Protein AF-A0A8R2JM32-F1 (afdb_monomer)

Solvent-accessible surface area (backbone atoms only — not comparable to full-atom values): 9867 Å² total; per-residue (Å²): 130,86,79,85,73,92,55,92,82,55,56,66,55,47,53,54,21,16,51,52,52,63,39,63,69,61,49,53,31,43,37,62,36,38,41,57,54,48,69,52,39,47,49,51,53,48,47,51,42,49,50,46,52,51,51,52,68,73,37,58,93,67,65,56,38,65,65,42,18,52,55,49,50,52,41,33,32,78,51,26,76,40,82,79,92,65,67,62,51,50,53,50,21,46,47,54,48,53,47,52,52,34,49,72,73,38,73,69,30,30,47,53,48,51,55,53,47,68,72,43,97,44,72,57,28,46,75,76,51,85,58,71,40,75,66,74,83,74,85,78,85,76,92,78,82,94,77,85,91,82,91,80,92,77,89,82,78,81,82,83,86,81,133

Foldseek 3Di:
DDDDDQDLPDDLLQLLLLLCVQQDLLLVLLQQCQQHDLVRSLVLSSVLSVVVVVLLVVCPPVRDLVVNLVSVQCCCCVRRVDHDPDCSSSVSSVVSNQLSCLSPPDPVSSVVSSVVLVPGPGNGGNSVDRRDHNPPPDPDDDDDDDDDDDDDDDDPDDDDDDD

Structure (mmCIF, N/CA/C/O backbone):
data_AF-A0A8R2JM32-F1
#
_entry.id   AF-A0A8R2JM32-F1
#
loop_
_atom_site.group_PDB
_atom_site.id
_atom_site.type_symbol
_atom_site.label_atom_id
_atom_site.label_alt_id
_atom_site.label_comp_id
_atom_site.label_asym_id
_atom_site.label_entity_id
_atom_site.label_seq_id
_atom_site.pdbx_PDB_ins_code
_atom_site.Cartn_x
_atom_site.Cartn_y
_atom_site.Cartn_z
_atom_site.occupancy
_atom_site.B_iso_or_equiv
_atom_site.auth_seq_id
_atom_site.auth_comp_id
_atom_site.auth_asym_id
_atom_site.auth_atom_id
_atom_site.pdbx_PDB_model_num
ATOM 1 N N . MET A 1 1 ? 20.508 3.061 16.361 1.00 47.25 1 MET A N 1
ATOM 2 C CA . MET A 1 1 ? 19.313 2.921 15.503 1.00 47.25 1 MET A CA 1
ATOM 3 C C . MET A 1 1 ? 18.115 3.211 16.378 1.00 47.25 1 MET A C 1
ATOM 5 O O . MET A 1 1 ? 18.013 2.588 17.426 1.00 47.25 1 MET A O 1
ATOM 9 N N . SER A 1 2 ? 17.297 4.202 16.024 1.00 48.22 2 SER A N 1
ATOM 10 C CA . SER A 1 2 ? 16.051 4.461 16.751 1.00 48.22 2 SER A CA 1
ATOM 11 C C . SER A 1 2 ? 15.129 3.257 16.561 1.00 48.22 2 SER A C 1
ATOM 13 O O . SER A 1 2 ? 14.935 2.822 15.426 1.00 48.22 2 SER A O 1
ATOM 15 N N . LEU A 1 3 ? 14.633 2.678 17.652 1.00 64.56 3 LEU A N 1
ATOM 16 C CA . LEU A 1 3 ? 13.650 1.603 17.584 1.00 64.56 3 LEU A CA 1
ATOM 17 C C . LEU A 1 3 ? 12.303 2.263 17.277 1.00 64.56 3 LEU A C 1
ATOM 19 O O . LEU A 1 3 ? 11.817 3.060 18.078 1.00 64.56 3 LEU A O 1
ATOM 23 N N . PHE A 1 4 ? 11.725 1.994 16.109 1.00 77.94 4 PHE A N 1
ATOM 24 C CA . PHE A 1 4 ? 10.363 2.435 15.829 1.00 77.94 4 PHE A CA 1
ATOM 25 C C . PHE A 1 4 ? 9.394 1.655 16.728 1.00 77.94 4 PHE A C 1
ATOM 27 O O . PHE A 1 4 ? 9.466 0.427 16.793 1.00 77.94 4 PHE A O 1
ATOM 34 N N . ILE A 1 5 ? 8.518 2.365 17.443 1.00 83.06 5 ILE A N 1
ATOM 35 C CA . ILE A 1 5 ? 7.547 1.780 18.373 1.00 83.06 5 ILE A CA 1
ATOM 36 C C . ILE A 1 5 ? 6.146 2.193 17.926 1.00 83.06 5 ILE A C 1
ATOM 38 O O . ILE A 1 5 ? 5.828 3.379 17.913 1.00 83.06 5 ILE A O 1
ATOM 42 N N . LEU A 1 6 ? 5.308 1.203 17.608 1.00 85.56 6 LEU A N 1
ATOM 43 C CA . LEU A 1 6 ? 3.887 1.400 17.313 1.00 85.56 6 LEU A CA 1
ATOM 44 C C . LEU A 1 6 ? 3.094 1.648 18.604 1.00 85.56 6 LEU A C 1
ATOM 46 O O . LEU A 1 6 ? 3.045 0.789 19.492 1.00 85.56 6 LEU A O 1
ATOM 50 N N . ASN A 1 7 ? 2.456 2.815 18.693 1.00 89.81 7 ASN A N 1
ATOM 51 C CA . ASN A 1 7 ? 1.631 3.265 19.819 1.00 89.81 7 ASN A CA 1
ATOM 52 C C . ASN A 1 7 ? 0.509 4.226 19.357 1.00 89.81 7 ASN A C 1
ATOM 54 O O . ASN A 1 7 ? 0.433 4.584 18.185 1.00 89.81 7 ASN A O 1
ATOM 58 N N . HIS A 1 8 ? -0.352 4.688 20.270 1.00 85.44 8 HIS A N 1
ATOM 59 C CA . HIS A 1 8 ? -1.488 5.575 19.942 1.00 85.44 8 HIS A CA 1
ATOM 60 C C . HIS A 1 8 ? -1.105 7.003 19.510 1.00 85.44 8 HIS A C 1
ATOM 62 O O . HIS A 1 8 ? -1.981 7.766 19.094 1.00 85.44 8 HIS A O 1
ATOM 68 N N . GLU A 1 9 ? 0.174 7.366 19.629 1.00 86.44 9 GLU A N 1
ATOM 69 C CA . GLU A 1 9 ? 0.752 8.652 19.212 1.00 86.44 9 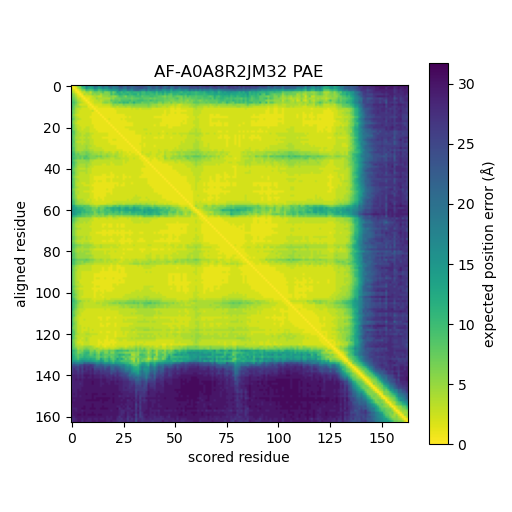GLU A CA 1
ATOM 70 C C . GLU A 1 9 ? 1.489 8.541 17.867 1.00 86.44 9 GLU A C 1
ATOM 72 O O . GLU A 1 9 ? 2.066 9.512 17.378 1.00 86.44 9 GLU A O 1
ATOM 77 N N . THR A 1 10 ? 1.483 7.354 17.253 1.00 88.94 10 THR A N 1
ATOM 78 C CA . THR A 1 10 ? 2.149 7.108 15.976 1.00 88.94 10 THR A CA 1
ATOM 79 C C . THR A 1 10 ? 1.526 7.970 14.878 1.00 88.94 10 THR A C 1
ATOM 81 O O . THR A 1 10 ? 0.312 7.999 14.703 1.00 88.94 10 THR A O 1
ATOM 84 N N . ASN A 1 11 ? 2.363 8.679 14.116 1.00 92.31 11 ASN A N 1
ATOM 85 C CA . ASN A 1 11 ? 1.904 9.429 12.946 1.00 92.31 11 ASN A CA 1
ATOM 86 C C . ASN A 1 11 ? 1.310 8.465 11.902 1.00 92.31 11 ASN A C 1
ATOM 88 O O . ASN A 1 11 ? 1.915 7.435 11.601 1.00 92.31 11 ASN A O 1
ATOM 92 N N . PHE A 1 12 ? 0.163 8.816 11.322 1.00 95.19 12 PHE A N 1
ATOM 93 C CA . PHE A 1 12 ? -0.501 7.999 10.309 1.00 95.19 12 PHE A CA 1
ATOM 94 C C . PHE A 1 12 ? 0.361 7.772 9.049 1.00 95.19 12 PHE A C 1
ATOM 96 O O . PHE A 1 12 ? 0.277 6.721 8.424 1.00 95.19 12 PHE A O 1
ATOM 103 N N . GLU A 1 13 ? 1.288 8.677 8.727 1.00 96.50 13 GLU A N 1
ATOM 104 C CA . GLU A 1 13 ? 2.305 8.468 7.682 1.00 96.50 13 GLU A CA 1
ATOM 105 C C . GLU A 1 13 ? 3.179 7.233 7.950 1.00 96.50 13 GLU A C 1
ATOM 107 O O . GLU A 1 13 ? 3.570 6.516 7.029 1.00 96.50 13 GLU A O 1
ATOM 112 N N . HIS A 1 14 ? 3.476 6.937 9.217 1.00 96.00 14 HIS A N 1
ATOM 113 C CA . HIS A 1 14 ? 4.196 5.718 9.569 1.00 96.00 14 HIS A CA 1
ATOM 114 C C . HIS A 1 14 ? 3.328 4.475 9.388 1.00 96.00 14 HIS A C 1
ATOM 116 O O . HIS A 1 14 ? 3.848 3.449 8.971 1.00 96.00 14 HIS A O 1
ATOM 122 N N . ILE A 1 15 ? 2.021 4.567 9.644 1.00 96.69 15 ILE A N 1
ATOM 123 C CA . ILE A 1 15 ? 1.072 3.470 9.409 1.00 96.69 15 ILE A CA 1
ATOM 124 C C . ILE A 1 15 ? 1.033 3.131 7.919 1.00 96.69 15 ILE A C 1
ATOM 126 O O . ILE A 1 15 ? 1.274 1.985 7.549 1.00 96.69 15 ILE A O 1
ATOM 130 N N . ILE A 1 16 ? 0.856 4.142 7.065 1.00 97.81 16 ILE A N 1
ATOM 131 C CA . ILE A 1 16 ? 0.928 3.994 5.605 1.00 97.81 16 ILE A CA 1
ATOM 132 C C . ILE A 1 16 ? 2.278 3.381 5.200 1.00 97.81 16 ILE A C 1
ATOM 134 O O . ILE A 1 16 ? 2.339 2.438 4.414 1.00 97.81 16 ILE A O 1
ATOM 138 N N . GLY A 1 17 ? 3.369 3.862 5.798 1.00 96.81 17 GLY A N 1
ATOM 139 C CA . GLY A 1 17 ? 4.704 3.325 5.571 1.00 96.81 17 GLY A CA 1
ATOM 140 C C . GLY A 1 17 ? 4.871 1.851 5.945 1.00 96.81 17 GLY A C 1
ATOM 141 O O . GLY A 1 17 ? 5.603 1.129 5.269 1.00 96.81 17 GLY A O 1
ATOM 142 N N . VAL A 1 18 ? 4.211 1.379 7.007 1.00 96.88 18 VAL A N 1
ATOM 143 C CA . VAL A 1 18 ? 4.199 -0.044 7.381 1.00 96.88 18 VAL A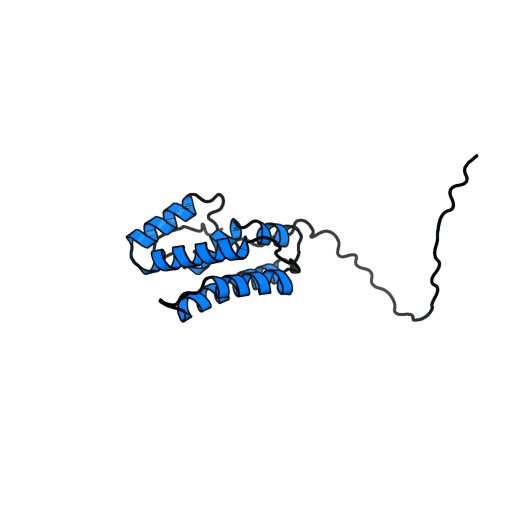 CA 1
ATOM 144 C C . VAL A 1 18 ? 3.452 -0.861 6.332 1.00 96.88 18 VAL A C 1
ATOM 146 O O . VAL A 1 18 ? 3.950 -1.905 5.915 1.00 96.88 18 VAL A O 1
ATOM 149 N N . LEU A 1 19 ? 2.302 -0.383 5.856 1.00 97.88 19 LEU A N 1
ATOM 150 C CA . LEU A 1 19 ? 1.535 -1.070 4.813 1.00 97.88 19 LEU A CA 1
ATOM 151 C C . LEU A 1 19 ? 2.354 -1.204 3.525 1.00 97.88 19 LEU A C 1
ATOM 153 O O . LEU A 1 19 ? 2.483 -2.304 2.987 1.00 97.88 19 LEU A O 1
ATOM 157 N N . PHE A 1 20 ? 3.017 -0.126 3.099 1.00 97.81 20 PHE A N 1
ATOM 158 C CA . PHE A 1 20 ? 3.923 -0.157 1.951 1.00 97.81 20 PHE A CA 1
ATOM 159 C C . PHE A 1 20 ? 5.107 -1.109 2.137 1.00 97.81 20 PHE A C 1
ATOM 161 O O . PHE A 1 20 ? 5.514 -1.760 1.180 1.00 97.81 20 PHE A O 1
ATOM 168 N N . ASN A 1 21 ? 5.622 -1.268 3.361 1.00 95.69 21 ASN A N 1
ATOM 169 C CA . ASN A 1 21 ? 6.685 -2.242 3.632 1.00 95.69 21 ASN A CA 1
ATOM 170 C C . ASN A 1 21 ? 6.203 -3.705 3.586 1.00 95.69 21 ASN A C 1
ATOM 172 O O . ASN A 1 21 ? 7.001 -4.642 3.579 1.00 95.69 21 ASN A O 1
ATOM 176 N N . ASN A 1 22 ? 4.892 -3.936 3.553 1.00 96.19 22 ASN A N 1
ATOM 177 C CA . ASN A 1 22 ? 4.317 -5.267 3.390 1.00 96.19 22 ASN A CA 1
ATOM 178 C C . ASN A 1 22 ? 3.751 -5.496 1.983 1.00 96.19 22 ASN A C 1
ATOM 180 O O . ASN A 1 22 ? 3.619 -6.653 1.585 1.00 96.19 22 ASN A O 1
ATOM 184 N N . TRP A 1 23 ? 3.524 -4.441 1.199 1.00 97.62 23 TRP A N 1
ATOM 185 C CA . TRP A 1 23 ? 3.026 -4.536 -0.169 1.00 97.62 23 TRP A CA 1
ATOM 186 C C . TRP A 1 23 ? 4.104 -5.005 -1.156 1.00 97.62 23 TRP A C 1
ATOM 188 O O . TRP A 1 23 ? 5.226 -4.498 -1.187 1.00 97.62 23 TRP A O 1
ATOM 198 N N . THR A 1 24 ? 3.777 -6.021 -1.954 1.00 96.00 24 THR A N 1
ATOM 199 C CA . THR A 1 24 ? 4.750 -6.727 -2.800 1.00 96.00 24 THR A CA 1
ATOM 200 C C . THR A 1 24 ? 5.255 -5.879 -3.963 1.00 96.00 24 THR A C 1
ATOM 202 O O . THR A 1 24 ? 6.457 -5.892 -4.220 1.00 96.00 24 THR A O 1
ATOM 205 N N . ALA A 1 25 ? 4.377 -5.132 -4.639 1.00 96.69 25 ALA A N 1
ATOM 206 C CA . ALA A 1 25 ? 4.738 -4.399 -5.852 1.00 96.69 25 ALA A CA 1
ATOM 207 C C . ALA A 1 25 ? 5.867 -3.386 -5.597 1.00 96.69 25 ALA A C 1
ATOM 209 O O . ALA A 1 25 ? 6.911 -3.435 -6.246 1.00 96.69 25 ALA A O 1
ATOM 210 N N . LEU A 1 26 ? 5.712 -2.541 -4.573 1.00 96.31 26 LEU A N 1
ATOM 211 C CA . LEU A 1 26 ? 6.726 -1.552 -4.211 1.00 96.31 26 LEU A CA 1
ATOM 212 C C . LEU A 1 26 ? 8.032 -2.194 -3.717 1.00 96.31 26 LEU A C 1
ATOM 214 O O . LEU A 1 26 ? 9.114 -1.725 -4.069 1.00 96.31 26 LEU A O 1
ATOM 218 N N . LYS A 1 27 ? 7.961 -3.282 -2.936 1.00 94.31 27 LYS A N 1
ATOM 219 C CA . LYS A 1 27 ? 9.166 -3.998 -2.484 1.00 94.31 27 LYS A CA 1
ATOM 220 C C . LYS A 1 27 ? 9.987 -4.533 -3.649 1.00 94.31 27 LYS A C 1
ATOM 222 O O . LYS A 1 27 ? 11.196 -4.329 -3.671 1.00 94.31 27 LYS A O 1
ATOM 227 N N . LEU A 1 28 ? 9.337 -5.171 -4.619 1.00 94.12 28 LEU A N 1
ATOM 228 C CA . LEU A 1 28 ? 10.026 -5.685 -5.800 1.00 94.12 28 LEU A CA 1
ATOM 229 C C . LEU A 1 28 ? 10.627 -4.546 -6.625 1.00 94.12 28 LEU A C 1
ATOM 231 O O . LEU A 1 28 ? 11.794 -4.630 -7.006 1.00 94.12 28 LEU A O 1
ATOM 235 N N . ALA A 1 29 ? 9.882 -3.457 -6.834 1.00 94.12 29 ALA A N 1
ATOM 236 C CA . ALA A 1 29 ? 10.386 -2.291 -7.554 1.00 94.12 29 ALA A CA 1
ATOM 237 C C . ALA A 1 29 ? 11.679 -1.749 -6.913 1.00 94.12 29 ALA A C 1
ATOM 239 O O . ALA A 1 29 ? 12.707 -1.583 -7.575 1.00 94.12 29 ALA A O 1
ATOM 240 N N . ILE A 1 30 ? 11.666 -1.600 -5.587 1.00 93.06 30 ILE A N 1
ATOM 241 C CA . ILE A 1 30 ? 12.823 -1.195 -4.787 1.00 93.06 30 ILE A CA 1
ATOM 242 C C . ILE A 1 30 ? 13.991 -2.182 -4.916 1.00 93.06 30 ILE A C 1
ATOM 244 O O . ILE A 1 30 ? 15.126 -1.770 -5.164 1.00 93.06 30 ILE A O 1
ATOM 248 N N . GLU A 1 31 ? 13.744 -3.478 -4.729 1.00 91.88 31 GLU A N 1
ATOM 249 C CA . GLU A 1 31 ? 14.779 -4.514 -4.784 1.00 91.88 31 GLU A CA 1
ATOM 250 C C . GLU A 1 31 ? 15.468 -4.551 -6.153 1.00 91.88 31 GLU A C 1
ATOM 252 O O . GLU A 1 31 ? 16.687 -4.738 -6.239 1.00 91.88 31 GLU A O 1
ATOM 257 N N . HIS A 1 32 ? 14.712 -4.302 -7.221 1.00 92.19 32 HIS A N 1
ATOM 258 C CA . HIS A 1 32 ? 15.218 -4.246 -8.586 1.00 92.19 32 HIS A CA 1
ATOM 259 C C . HIS A 1 32 ? 15.839 -2.895 -8.975 1.00 92.19 32 HIS A C 1
ATOM 261 O O . HIS A 1 32 ? 16.456 -2.810 -10.040 1.00 92.19 32 HIS A O 1
ATOM 267 N N . GLY A 1 33 ? 15.752 -1.870 -8.120 1.00 90.44 33 GLY A N 1
ATOM 268 C CA . GLY A 1 33 ? 16.249 -0.519 -8.411 1.00 90.44 33 GLY A CA 1
ATOM 269 C C . GLY A 1 33 ? 15.414 0.227 -9.456 1.00 90.44 33 GLY A C 1
ATOM 270 O O . GLY A 1 33 ? 15.898 1.174 -10.080 1.00 90.44 33 GLY A O 1
ATOM 271 N N . MET A 1 34 ? 14.175 -0.214 -9.662 1.00 89.62 34 MET A N 1
ATOM 272 C CA . MET A 1 34 ? 13.186 0.439 -10.506 1.00 89.62 34 MET A CA 1
ATOM 273 C C . MET A 1 34 ? 12.778 1.718 -9.768 1.00 89.62 34 MET A C 1
ATOM 275 O O . MET A 1 34 ? 12.196 1.642 -8.698 1.00 89.62 34 MET A O 1
ATOM 279 N N . GLY A 1 35 ? 13.218 2.893 -10.216 1.00 88.25 35 GLY A N 1
ATOM 280 C CA . GLY A 1 35 ? 12.991 4.161 -9.501 1.00 88.25 35 GLY A CA 1
ATOM 281 C C . GLY A 1 35 ? 14.241 5.007 -9.243 1.00 88.25 35 GLY A C 1
ATOM 282 O O . GLY A 1 35 ? 14.106 6.171 -8.849 1.00 88.25 35 GLY A O 1
ATOM 283 N N . GLY A 1 36 ? 15.436 4.486 -9.542 1.00 90.88 36 GLY A N 1
ATOM 284 C CA . GLY A 1 36 ? 16.691 5.243 -9.563 1.00 90.88 36 GLY A CA 1
ATOM 285 C C . GLY A 1 36 ? 17.642 4.894 -8.419 1.00 90.88 36 GLY A C 1
ATOM 286 O O . GLY A 1 36 ? 17.718 3.750 -7.981 1.00 90.88 36 GLY A O 1
ATOM 287 N N . SER A 1 37 ? 18.420 5.873 -7.948 1.00 91.44 37 SER A N 1
ATOM 288 C CA . SER A 1 37 ? 19.305 5.663 -6.797 1.00 91.44 37 SER A CA 1
ATOM 289 C C . SER A 1 37 ? 18.501 5.441 -5.512 1.00 91.44 37 SER A C 1
ATOM 291 O O . SER A 1 37 ? 17.349 5.863 -5.405 1.00 91.44 37 SER A O 1
ATOM 293 N N . SER A 1 38 ? 19.134 4.830 -4.505 1.00 90.69 38 SER A N 1
ATOM 294 C CA . SER A 1 38 ? 18.554 4.655 -3.164 1.00 90.69 38 SER A CA 1
ATOM 295 C C . SER A 1 38 ? 17.930 5.947 -2.613 1.00 90.69 38 SER A C 1
ATOM 297 O O . SER A 1 38 ? 16.791 5.939 -2.152 1.00 90.69 38 SER A O 1
ATOM 299 N N . GLU A 1 39 ? 18.640 7.071 -2.731 1.00 91.06 39 GLU A N 1
ATOM 300 C CA . GLU A 1 39 ? 18.192 8.384 -2.253 1.00 91.06 39 GLU A CA 1
ATOM 301 C C . GLU A 1 39 ? 16.957 8.895 -3.009 1.00 91.06 39 GLU A C 1
ATOM 303 O O . GLU A 1 39 ? 16.029 9.424 -2.398 1.00 91.06 39 GLU A O 1
ATOM 308 N N . VAL A 1 40 ? 16.914 8.696 -4.330 1.00 93.12 40 VAL A N 1
ATOM 309 C CA . VAL A 1 40 ? 15.775 9.103 -5.166 1.00 93.12 40 VAL A CA 1
ATOM 310 C C . VAL A 1 40 ? 14.548 8.252 -4.854 1.00 93.12 40 VAL A C 1
ATOM 312 O O . VAL A 1 40 ? 13.459 8.796 -4.685 1.00 93.12 40 VAL A O 1
ATOM 315 N N . MET A 1 41 ? 14.711 6.933 -4.722 1.00 94.00 41 MET A N 1
ATOM 316 C CA . MET A 1 41 ? 13.613 6.045 -4.332 1.00 94.00 41 MET A CA 1
ATOM 317 C C . MET A 1 41 ? 13.078 6.401 -2.941 1.00 94.00 41 MET A C 1
ATOM 319 O O . MET A 1 41 ? 11.870 6.500 -2.755 1.00 94.00 41 MET A O 1
ATOM 323 N N . GLN A 1 42 ? 13.963 6.675 -1.978 1.00 94.50 42 GLN A N 1
ATOM 324 C CA . GLN A 1 42 ? 13.581 7.126 -0.635 1.00 94.50 42 GLN A CA 1
ATOM 325 C C . GLN A 1 42 ? 12.765 8.416 -0.647 1.00 94.50 42 GLN A C 1
ATOM 327 O O . GLN A 1 42 ? 11.760 8.528 0.061 1.00 94.50 42 GLN A O 1
ATOM 332 N N . PHE A 1 43 ? 13.176 9.379 -1.472 1.00 95.06 43 PHE A N 1
ATOM 333 C CA . PHE A 1 43 ? 12.431 10.615 -1.657 1.00 95.06 43 PHE A CA 1
ATOM 334 C C . PHE A 1 43 ? 11.035 10.342 -2.229 1.00 95.06 43 PHE A C 1
ATOM 336 O O . PHE A 1 43 ? 10.054 10.786 -1.638 1.00 95.06 43 PHE A O 1
ATOM 343 N N . LYS A 1 44 ? 10.932 9.555 -3.309 1.00 95.81 44 LYS A N 1
ATOM 344 C CA . LYS A 1 44 ? 9.651 9.197 -3.947 1.00 95.81 44 LYS A CA 1
ATOM 345 C C . LYS A 1 44 ? 8.694 8.496 -2.984 1.00 95.81 44 LYS A C 1
ATOM 347 O O . LYS A 1 44 ? 7.530 8.862 -2.911 1.00 95.81 44 LYS A O 1
ATOM 352 N N . ILE A 1 45 ? 9.189 7.535 -2.203 1.00 96.56 45 ILE A N 1
ATOM 353 C CA . ILE A 1 45 ? 8.395 6.819 -1.191 1.00 96.56 45 ILE A CA 1
ATOM 354 C C . ILE A 1 45 ? 7.889 7.786 -0.118 1.00 96.56 45 ILE A C 1
ATOM 356 O O . ILE A 1 45 ? 6.719 7.754 0.257 1.00 96.56 45 ILE A O 1
ATOM 360 N N . SER A 1 46 ? 8.764 8.666 0.372 1.00 96.19 46 SER A N 1
ATOM 361 C CA . SER A 1 46 ? 8.388 9.661 1.378 1.00 96.19 46 SER A CA 1
ATOM 362 C C . SER A 1 46 ? 7.357 10.656 0.843 1.00 96.19 46 SER A C 1
ATOM 364 O O . SER A 1 46 ? 6.468 11.067 1.587 1.00 96.19 46 SER A O 1
ATOM 366 N N . ASP A 1 47 ? 7.473 11.049 -0.426 1.00 96.75 47 ASP A N 1
ATOM 367 C CA . ASP A 1 47 ? 6.538 11.956 -1.090 1.00 96.75 47 ASP A CA 1
ATOM 368 C C . ASP A 1 47 ? 5.177 11.292 -1.330 1.00 96.75 47 ASP A C 1
ATOM 370 O O . ASP A 1 47 ? 4.151 11.849 -0.950 1.00 96.75 47 ASP A O 1
ATOM 374 N N . LEU A 1 48 ? 5.165 10.046 -1.818 1.00 97.94 48 LEU A N 1
ATOM 375 C CA . LEU A 1 48 ? 3.961 9.222 -1.959 1.00 97.94 48 LEU A CA 1
ATOM 376 C C . LEU A 1 48 ? 3.176 9.147 -0.644 1.00 97.94 48 LEU A C 1
ATOM 378 O O . LEU A 1 48 ? 1.991 9.470 -0.605 1.00 97.94 48 LEU A O 1
ATOM 382 N N . ILE A 1 49 ? 3.840 8.783 0.455 1.00 98.12 49 ILE A N 1
ATOM 383 C CA . ILE A 1 49 ? 3.200 8.661 1.773 1.00 98.12 49 ILE A CA 1
ATOM 384 C C . ILE A 1 49 ? 2.578 9.991 2.217 1.00 98.12 49 ILE A C 1
ATOM 386 O O . ILE A 1 49 ? 1.451 10.010 2.720 1.00 98.12 49 ILE A O 1
ATOM 390 N N . LYS A 1 50 ? 3.287 11.107 2.016 1.00 97.38 50 LYS A N 1
ATOM 391 C CA . LYS A 1 50 ? 2.775 12.445 2.340 1.00 97.38 50 LYS A CA 1
ATOM 392 C C . LYS A 1 50 ? 1.576 12.816 1.475 1.00 97.38 50 LYS A C 1
ATOM 394 O O . LYS A 1 50 ? 0.599 13.328 2.015 1.00 97.38 50 LYS A O 1
ATOM 399 N N . ASN A 1 51 ? 1.622 12.520 0.177 1.00 97.44 51 ASN A N 1
ATOM 400 C CA . ASN A 1 51 ? 0.540 12.816 -0.759 1.00 97.44 51 ASN A CA 1
ATOM 401 C C . ASN A 1 51 ? -0.741 12.058 -0.395 1.00 97.44 51 ASN A C 1
ATOM 403 O O . ASN A 1 51 ? -1.803 12.681 -0.330 1.00 97.44 51 ASN A O 1
ATOM 407 N N . ILE A 1 52 ? -0.667 10.760 -0.059 1.00 98.00 52 ILE A N 1
ATOM 408 C CA . ILE A 1 52 ? -1.882 10.037 0.363 1.00 98.00 52 ILE A CA 1
ATOM 409 C C . ILE A 1 52 ? -2.367 10.549 1.724 1.00 98.00 52 ILE A C 1
ATOM 411 O O . ILE A 1 52 ? -3.568 10.734 1.902 1.00 98.00 52 ILE A O 1
ATOM 415 N N . HIS A 1 53 ? -1.469 10.843 2.675 1.00 96.31 53 HIS A N 1
ATOM 416 C CA . HIS A 1 53 ? -1.864 11.389 3.979 1.00 96.31 53 HIS A CA 1
ATOM 417 C C . HIS A 1 53 ? -2.533 12.770 3.852 1.00 96.31 53 HIS A C 1
ATOM 419 O O . HIS A 1 53 ? -3.503 13.074 4.551 1.00 96.31 53 HIS A O 1
ATOM 425 N N . GLU A 1 54 ? -2.061 13.609 2.932 1.00 95.94 54 GLU A N 1
ATOM 426 C CA . GLU A 1 54 ? -2.690 14.888 2.620 1.00 95.94 54 GLU A CA 1
ATOM 427 C C . GLU A 1 54 ? -4.044 14.709 1.921 1.00 95.94 54 GLU A C 1
ATOM 429 O O . GLU A 1 54 ? -4.995 15.414 2.269 1.00 95.94 54 GLU A O 1
ATOM 434 N N . CYS A 1 55 ? -4.152 13.761 0.985 1.00 95.94 55 CYS A N 1
ATOM 435 C CA . CYS A 1 55 ? -5.408 13.405 0.321 1.00 95.94 55 CYS A CA 1
ATOM 436 C C . CYS A 1 55 ? -6.474 12.966 1.341 1.00 95.94 55 CYS A C 1
ATOM 438 O O . CYS A 1 55 ? -7.585 13.503 1.360 1.00 95.94 55 CYS A O 1
ATOM 440 N N . LEU A 1 56 ? -6.092 12.081 2.264 1.00 95.19 56 LEU A N 1
ATOM 441 C CA . LEU A 1 56 ? -6.874 11.648 3.424 1.00 95.19 56 LEU A CA 1
ATOM 442 C C . LEU A 1 56 ? -7.399 12.828 4.241 1.00 95.19 56 LEU A C 1
ATOM 444 O O . LEU A 1 56 ? -8.603 12.995 4.431 1.00 95.19 56 LEU A O 1
ATOM 448 N N . ARG A 1 57 ? -6.482 13.695 4.679 1.00 93.38 57 ARG A N 1
ATOM 449 C CA . ARG A 1 57 ? -6.811 14.846 5.523 1.00 93.38 57 ARG A CA 1
ATOM 450 C C . ARG A 1 57 ? -7.757 15.827 4.829 1.00 93.38 57 ARG A C 1
ATOM 452 O O . ARG A 1 57 ? -8.591 16.433 5.495 1.00 93.38 57 ARG A O 1
ATOM 459 N N . LYS A 1 58 ? -7.614 16.018 3.513 1.00 92.81 58 LYS A N 1
ATOM 460 C CA . LYS A 1 58 ? -8.481 16.907 2.720 1.00 92.81 58 LYS A CA 1
ATOM 461 C C . LYS A 1 58 ? -9.872 16.323 2.496 1.00 92.81 58 LYS A C 1
ATOM 463 O O . LYS A 1 58 ? -10.831 17.086 2.432 1.00 92.81 58 LYS A O 1
ATOM 468 N N . SER A 1 59 ? -9.973 15.004 2.365 1.00 88.75 59 SER A N 1
ATOM 469 C CA . SER A 1 59 ? -11.229 14.329 2.030 1.00 88.75 59 SER A CA 1
ATOM 470 C C . SER A 1 59 ? -12.195 14.248 3.216 1.00 88.75 59 SER A C 1
ATOM 472 O O . SER A 1 59 ? -13.411 14.288 3.015 1.00 88.75 59 SER A O 1
ATOM 474 N N . GLY A 1 60 ? -11.674 14.184 4.449 1.00 80.81 60 GLY A N 1
ATOM 475 C CA . GLY A 1 60 ? -12.494 14.086 5.659 1.00 80.81 60 GLY A CA 1
ATOM 476 C C . GLY A 1 60 ? -13.440 12.883 5.588 1.00 80.81 60 GLY A C 1
ATOM 477 O O . GLY A 1 60 ? -12.998 11.767 5.331 1.00 80.81 60 GLY A O 1
ATOM 478 N N . ASP A 1 61 ? -14.743 13.124 5.751 1.00 76.75 61 ASP A N 1
ATOM 479 C CA . ASP A 1 61 ? -15.775 12.077 5.699 1.00 76.75 61 ASP A CA 1
ATOM 480 C C . ASP A 1 61 ? -16.071 11.560 4.276 1.00 76.75 61 ASP A C 1
ATOM 482 O O . ASP A 1 61 ? -16.660 10.494 4.116 1.00 76.75 61 ASP A O 1
ATOM 486 N N . ASN A 1 62 ? -15.660 12.281 3.225 1.00 83.00 62 ASN A N 1
ATOM 487 C CA . ASN A 1 62 ? -15.915 11.910 1.825 1.00 83.00 62 ASN A CA 1
ATOM 488 C C . ASN A 1 62 ? -14.739 11.137 1.218 1.00 83.00 62 ASN A C 1
ATOM 490 O O . ASN A 1 62 ? -14.329 11.394 0.085 1.00 83.00 62 ASN A O 1
ATOM 494 N N . MET A 1 63 ? -14.135 10.237 1.992 1.00 87.81 63 MET A N 1
ATOM 495 C CA . MET A 1 63 ? -12.885 9.619 1.581 1.00 87.81 63 MET A CA 1
ATOM 496 C C . MET A 1 63 ? -13.079 8.626 0.436 1.00 87.81 63 MET A C 1
ATOM 498 O O . MET A 1 63 ? -13.812 7.645 0.558 1.00 87.81 63 MET A O 1
ATOM 502 N N . CYS A 1 64 ? -12.401 8.884 -0.683 1.00 92.12 64 CYS A N 1
ATOM 503 C CA . CYS A 1 64 ? -12.504 8.076 -1.888 1.00 92.12 64 CYS A CA 1
ATOM 504 C C . CYS A 1 64 ? -11.229 7.257 -2.075 1.00 92.12 64 CYS A C 1
ATOM 506 O O . CYS A 1 64 ? -10.165 7.805 -2.359 1.00 92.12 64 CYS A O 1
ATOM 508 N N . TRP A 1 65 ? -11.337 5.935 -1.922 1.00 96.69 65 TRP A N 1
ATOM 509 C CA . TRP A 1 65 ? -10.194 5.035 -2.089 1.00 96.69 65 TRP A CA 1
ATOM 510 C C . TRP A 1 65 ? -9.630 5.077 -3.514 1.00 96.69 65 TRP A C 1
ATOM 512 O O . TRP A 1 65 ? -8.431 4.895 -3.674 1.00 96.69 65 TRP A O 1
ATOM 522 N N . THR A 1 66 ? -10.451 5.373 -4.530 1.00 97.00 66 THR A N 1
ATOM 523 C CA . THR A 1 66 ? -9.980 5.474 -5.921 1.00 97.00 66 THR A CA 1
ATOM 524 C C . THR A 1 66 ? -8.939 6.576 -6.070 1.00 97.00 66 THR A C 1
ATOM 526 O O . THR A 1 66 ? -7.924 6.347 -6.694 1.00 97.00 66 THR A O 1
ATOM 529 N N . SER A 1 67 ? -9.108 7.722 -5.400 1.00 96.62 67 SER A N 1
ATOM 530 C CA . SER A 1 67 ? -8.131 8.816 -5.462 1.00 96.62 67 SER A CA 1
ATOM 531 C C . SER A 1 67 ? -6.782 8.440 -4.853 1.00 96.62 67 SER A C 1
ATOM 533 O O . SER A 1 67 ? -5.751 8.945 -5.281 1.00 96.62 67 SER A O 1
ATOM 535 N N . ILE A 1 68 ? -6.778 7.575 -3.837 1.00 97.94 68 ILE A N 1
ATOM 536 C CA . ILE A 1 68 ? -5.537 7.030 -3.275 1.00 97.94 68 ILE A CA 1
ATOM 537 C C . ILE A 1 68 ? -4.930 6.022 -4.248 1.00 97.94 68 ILE A C 1
ATOM 539 O O . ILE A 1 68 ? -3.716 6.034 -4.422 1.00 97.94 68 ILE A O 1
ATOM 543 N N . SER A 1 69 ? -5.766 5.196 -4.883 1.00 98.06 69 SER A N 1
ATOM 544 C CA . SER A 1 69 ? -5.323 4.223 -5.883 1.00 98.06 69 SER A CA 1
ATOM 545 C C . SER A 1 69 ? -4.648 4.925 -7.052 1.00 98.06 69 SER A C 1
ATOM 547 O O . SER A 1 69 ? -3.499 4.619 -7.339 1.00 98.06 69 SER A O 1
ATOM 549 N N . ASP A 1 70 ? -5.282 5.969 -7.594 1.00 97.75 70 ASP A N 1
ATOM 550 C CA . ASP A 1 70 ? -4.736 6.807 -8.663 1.00 97.75 70 ASP A CA 1
ATOM 551 C C . ASP A 1 70 ? -3.357 7.375 -8.270 1.00 97.75 70 ASP A C 1
ATOM 553 O O . ASP A 1 70 ? -2.403 7.289 -9.035 1.00 97.75 70 ASP A O 1
ATOM 557 N N . ILE A 1 71 ? -3.202 7.884 -7.036 1.00 98.00 71 ILE A N 1
ATOM 558 C CA . ILE A 1 71 ? -1.903 8.372 -6.533 1.00 98.00 71 ILE A CA 1
ATOM 559 C C . ILE A 1 71 ? -0.854 7.244 -6.489 1.00 98.00 71 ILE A C 1
ATOM 561 O O . ILE A 1 71 ? 0.319 7.480 -6.789 1.00 98.00 71 ILE A O 1
ATOM 565 N N . ILE A 1 72 ? -1.238 6.039 -6.059 1.00 98.50 72 ILE A N 1
ATOM 566 C CA . ILE A 1 72 ? -0.332 4.886 -5.983 1.00 98.50 72 ILE A CA 1
ATOM 567 C C . ILE A 1 72 ? 0.075 4.437 -7.387 1.00 98.50 72 ILE A C 1
ATOM 569 O O . ILE A 1 72 ? 1.264 4.234 -7.625 1.00 98.50 72 ILE A O 1
ATOM 573 N N . GLU A 1 73 ? -0.883 4.297 -8.299 1.00 98.06 73 GLU A N 1
ATOM 574 C CA . GLU A 1 73 ? -0.666 3.890 -9.688 1.00 98.06 73 GLU A CA 1
ATOM 575 C C . GLU A 1 73 ? 0.219 4.892 -10.429 1.00 98.06 73 GLU A C 1
ATOM 577 O O . GLU A 1 73 ? 1.240 4.489 -10.985 1.00 98.06 73 GLU A O 1
ATOM 582 N N . ASP A 1 74 ? -0.078 6.191 -10.333 1.00 97.94 74 ASP A N 1
ATOM 583 C CA . ASP A 1 74 ? 0.721 7.256 -10.948 1.00 97.94 74 ASP A CA 1
ATOM 584 C C . ASP A 1 74 ? 2.181 7.210 -10.480 1.00 97.94 74 ASP A C 1
ATOM 586 O O . ASP A 1 74 ? 3.115 7.368 -11.271 1.00 97.94 74 ASP A O 1
ATOM 590 N N . VAL A 1 75 ? 2.409 6.988 -9.180 1.00 97.50 75 VAL A N 1
ATOM 591 C CA . VAL A 1 75 ? 3.771 6.897 -8.645 1.00 97.50 75 VAL A CA 1
ATOM 592 C C . VAL A 1 75 ? 4.449 5.597 -9.060 1.00 97.50 75 VAL A C 1
ATOM 594 O O . VAL A 1 75 ? 5.643 5.629 -9.352 1.00 97.50 75 VAL A O 1
ATOM 597 N N . MET A 1 76 ? 3.746 4.467 -9.097 1.00 98.06 76 MET A N 1
ATOM 598 C CA . MET A 1 76 ? 4.339 3.200 -9.532 1.00 98.06 76 MET A CA 1
ATOM 599 C C . MET A 1 76 ? 4.713 3.236 -11.017 1.00 98.06 76 MET A C 1
ATOM 601 O O . MET A 1 76 ? 5.830 2.846 -11.357 1.00 98.06 76 MET A O 1
ATOM 605 N N . ASP A 1 77 ? 3.861 3.801 -11.870 1.00 97.50 77 ASP A N 1
ATOM 606 C CA . ASP A 1 77 ? 4.123 3.943 -13.301 1.00 97.50 77 ASP A CA 1
ATOM 607 C C . ASP A 1 77 ? 5.220 4.991 -13.553 1.00 97.50 77 ASP A C 1
ATOM 609 O O . ASP A 1 77 ? 6.363 4.666 -13.874 1.00 97.50 77 ASP A O 1
ATOM 613 N N . VAL A 1 78 ? 4.946 6.266 -13.272 1.00 96.38 78 VAL A N 1
ATOM 614 C CA . VAL A 1 78 ? 5.866 7.368 -13.609 1.00 96.38 78 VAL A CA 1
ATOM 615 C C . VAL A 1 78 ? 7.120 7.362 -12.729 1.00 96.38 78 VAL A C 1
ATOM 617 O O . VAL A 1 78 ? 8.217 7.739 -13.153 1.00 96.38 78 VAL A O 1
ATOM 620 N N . GLY A 1 79 ? 6.970 6.988 -11.460 1.00 94.38 79 GLY A N 1
ATOM 621 C CA . GLY A 1 79 ? 8.042 7.036 -10.474 1.00 94.38 79 GLY A CA 1
ATOM 622 C C . GLY A 1 79 ? 8.907 5.781 -10.452 1.00 94.38 79 GLY A C 1
ATOM 623 O O . GLY A 1 79 ? 10.116 5.908 -10.230 1.00 94.38 79 GLY A O 1
ATOM 624 N N . PHE A 1 80 ? 8.330 4.601 -10.664 1.00 95.94 80 PHE A N 1
ATOM 625 C CA . PHE A 1 80 ? 9.037 3.326 -10.550 1.00 95.94 80 PHE A CA 1
ATOM 626 C C . PHE A 1 80 ? 9.113 2.555 -11.871 1.00 95.94 80 PHE A C 1
ATOM 628 O O . PHE A 1 80 ? 9.819 1.560 -11.886 1.00 95.94 80 PHE A O 1
ATOM 635 N N . ASP A 1 81 ? 8.522 3.020 -12.977 1.00 95.94 81 ASP A N 1
ATOM 636 C CA . ASP A 1 81 ? 8.478 2.285 -14.258 1.00 95.94 81 ASP A CA 1
ATOM 637 C C . ASP A 1 81 ? 7.816 0.901 -14.095 1.00 95.94 81 ASP A C 1
ATOM 639 O O . ASP A 1 81 ? 8.267 -0.115 -14.627 1.00 95.94 81 ASP A O 1
ATOM 643 N N . VAL A 1 82 ? 6.766 0.849 -13.266 1.00 96.12 82 VAL A N 1
ATOM 644 C CA . VAL A 1 82 ? 5.996 -0.357 -12.952 1.00 96.12 82 VAL A CA 1
ATOM 645 C C . VAL A 1 82 ? 4.520 -0.097 -13.215 1.00 96.12 82 VAL A C 1
ATOM 647 O O . VAL A 1 82 ? 3.846 0.584 -12.446 1.00 96.12 82 VAL A O 1
ATOM 650 N N . VAL A 1 83 ? 4.004 -0.732 -14.262 1.00 96.31 83 VAL A N 1
ATOM 651 C CA . VAL A 1 83 ? 2.566 -0.788 -14.531 1.00 96.31 83 VAL A CA 1
ATOM 652 C C . VAL A 1 83 ? 1.945 -1.889 -13.674 1.00 96.31 83 VAL A C 1
ATOM 654 O O . VAL A 1 83 ? 2.393 -3.038 -13.697 1.00 96.31 83 VAL A O 1
ATOM 657 N N . LEU A 1 84 ? 0.919 -1.539 -12.903 1.00 96.44 84 LEU A N 1
ATOM 658 C CA . LEU A 1 84 ? 0.152 -2.489 -12.104 1.00 96.44 84 LEU A CA 1
ATOM 659 C C . LEU A 1 84 ? -0.983 -3.060 -12.957 1.00 96.44 84 LEU A C 1
ATOM 661 O O . LEU A 1 84 ? -1.846 -2.330 -13.428 1.00 96.44 84 LEU A O 1
ATOM 665 N N . GLU A 1 85 ? -0.977 -4.374 -13.163 1.00 94.19 85 GLU A N 1
ATOM 666 C CA . GLU A 1 85 ? -2.027 -5.087 -13.911 1.00 94.19 85 GLU A CA 1
ATOM 667 C C . GLU A 1 85 ? -2.968 -5.882 -12.990 1.00 94.19 85 GLU A C 1
ATOM 669 O O . GLU A 1 85 ? -3.859 -6.598 -13.451 1.00 94.19 85 GLU A O 1
ATOM 674 N N . ASP A 1 86 ? -2.753 -5.790 -11.677 1.00 95.75 86 ASP A N 1
ATOM 675 C CA . ASP A 1 86 ? -3.582 -6.413 -10.655 1.00 95.75 86 ASP A CA 1
ATOM 676 C C . ASP A 1 86 ? -4.387 -5.367 -9.868 1.00 95.75 86 ASP A C 1
ATOM 678 O O . ASP A 1 86 ? -4.179 -4.165 -9.984 1.00 95.75 86 ASP A O 1
ATOM 682 N N . ALA A 1 87 ? -5.326 -5.827 -9.039 1.00 95.62 87 ALA A N 1
ATOM 683 C CA . ALA A 1 87 ? -6.130 -4.948 -8.185 1.00 95.62 87 ALA A CA 1
ATOM 684 C C . ALA A 1 87 ? -5.418 -4.578 -6.865 1.00 95.62 87 ALA A C 1
ATOM 686 O O . ALA A 1 87 ? -6.069 -4.197 -5.890 1.00 95.62 87 ALA A O 1
ATOM 687 N N . SER A 1 88 ? -4.092 -4.742 -6.773 1.00 97.44 88 SER A N 1
ATOM 688 C CA . SER A 1 88 ? -3.401 -4.632 -5.485 1.00 97.44 88 SER A CA 1
ATOM 689 C C . SER A 1 88 ? -3.289 -3.190 -4.980 1.00 97.44 88 SER A C 1
ATOM 691 O O . SER A 1 88 ? -3.314 -2.989 -3.763 1.00 97.44 88 SER A O 1
ATOM 693 N N . ALA A 1 89 ? -3.227 -2.194 -5.874 1.00 97.81 89 ALA A N 1
ATOM 694 C CA . ALA A 1 89 ? -3.306 -0.777 -5.503 1.00 97.81 89 ALA A CA 1
ATOM 695 C C . ALA A 1 89 ? -4.690 -0.416 -4.948 1.00 97.81 89 ALA A C 1
ATOM 697 O O . ALA A 1 89 ? -4.782 0.215 -3.892 1.00 97.81 89 ALA A O 1
ATOM 698 N N . ASP A 1 90 ? -5.759 -0.895 -5.586 1.00 98.25 90 ASP A N 1
ATOM 699 C CA . ASP A 1 90 ? -7.136 -0.693 -5.132 1.00 98.25 90 ASP A CA 1
ATOM 700 C C . ASP A 1 90 ? -7.367 -1.282 -3.741 1.00 98.25 90 ASP A C 1
ATOM 702 O O . ASP A 1 90 ? -7.941 -0.637 -2.858 1.00 98.25 90 ASP A O 1
ATOM 706 N N . ASP A 1 91 ? -6.929 -2.523 -3.535 1.00 98.25 91 ASP A N 1
ATOM 707 C CA . ASP A 1 91 ? -7.104 -3.225 -2.268 1.00 98.25 91 ASP A CA 1
ATOM 708 C C . ASP A 1 91 ? -6.293 -2.568 -1.150 1.00 98.25 91 ASP A C 1
ATOM 710 O O . ASP A 1 91 ? -6.813 -2.360 -0.048 1.00 98.25 91 ASP A O 1
ATOM 714 N N . LEU A 1 92 ? -5.057 -2.149 -1.442 1.00 98.38 92 LEU A N 1
ATOM 715 C CA . LEU A 1 92 ? -4.243 -1.374 -0.511 1.00 98.38 92 LEU A CA 1
ATOM 716 C C . LEU A 1 92 ? -4.891 -0.020 -0.182 1.00 98.38 92 LEU A C 1
ATOM 718 O O . LEU A 1 92 ? -4.928 0.378 0.981 1.00 98.38 92 LEU A O 1
ATOM 722 N N . SER A 1 93 ? -5.454 0.665 -1.173 1.00 98.31 93 SER A N 1
ATOM 723 C CA . SER A 1 93 ? -6.108 1.966 -1.006 1.00 98.31 93 SER A CA 1
ATOM 724 C C . SER A 1 93 ? -7.355 1.882 -0.131 1.00 98.31 93 SER A C 1
ATOM 726 O O . SER A 1 93 ? -7.523 2.676 0.796 1.00 98.31 93 SER A O 1
ATOM 728 N N . LYS A 1 94 ? -8.212 0.879 -0.362 1.00 98.12 94 LYS A N 1
ATOM 729 C CA . LYS A 1 94 ? -9.375 0.597 0.498 1.00 98.12 94 LYS A CA 1
ATOM 730 C C . LYS A 1 94 ? -8.932 0.302 1.927 1.00 98.12 94 LYS A C 1
ATOM 732 O O . LYS A 1 94 ? -9.534 0.805 2.874 1.00 98.12 94 LYS A O 1
ATOM 737 N N . HIS A 1 95 ? -7.863 -0.476 2.082 1.00 98.06 95 HIS A N 1
ATOM 738 C CA . HIS A 1 95 ? -7.299 -0.800 3.385 1.00 98.06 95 HIS A CA 1
ATOM 739 C C . HIS A 1 95 ? -6.806 0.471 4.105 1.00 98.06 95 HIS A C 1
ATOM 741 O O . HIS A 1 95 ? -7.222 0.732 5.234 1.00 98.06 95 HIS A O 1
ATOM 747 N N . ILE A 1 96 ? -6.018 1.324 3.440 1.00 98.00 96 ILE A N 1
ATOM 748 C CA . ILE A 1 96 ? -5.577 2.619 3.988 1.00 98.00 96 ILE A CA 1
ATOM 749 C C . ILE A 1 96 ? -6.780 3.457 4.441 1.00 98.00 96 ILE A C 1
ATOM 751 O O . ILE A 1 96 ? -6.748 4.025 5.536 1.00 98.00 96 ILE A O 1
ATOM 755 N N . CYS A 1 97 ? -7.853 3.502 3.642 1.00 96.88 97 CYS A N 1
ATOM 756 C CA . CYS A 1 97 ? -9.061 4.238 4.004 1.00 96.88 97 CYS A CA 1
ATOM 757 C C . CYS A 1 97 ? -9.713 3.734 5.290 1.00 96.88 97 CYS A C 1
ATOM 759 O O . CYS A 1 97 ? -10.048 4.536 6.165 1.00 96.88 97 CYS A O 1
ATOM 761 N N . ASN A 1 98 ? -9.875 2.417 5.407 1.00 96.06 98 ASN A N 1
ATOM 762 C CA . ASN A 1 98 ? -10.496 1.796 6.572 1.00 96.06 98 ASN A CA 1
ATOM 763 C C . ASN A 1 98 ? -9.686 2.086 7.840 1.00 96.06 98 ASN A C 1
ATOM 765 O O . ASN A 1 98 ? -10.242 2.570 8.825 1.00 96.06 98 ASN A O 1
ATOM 769 N N . LEU A 1 99 ? -8.361 1.902 7.785 1.00 96.56 99 LEU A N 1
ATOM 770 C CA . LEU A 1 99 ? -7.490 2.184 8.928 1.00 96.56 99 LEU A CA 1
ATOM 771 C C . LEU A 1 99 ?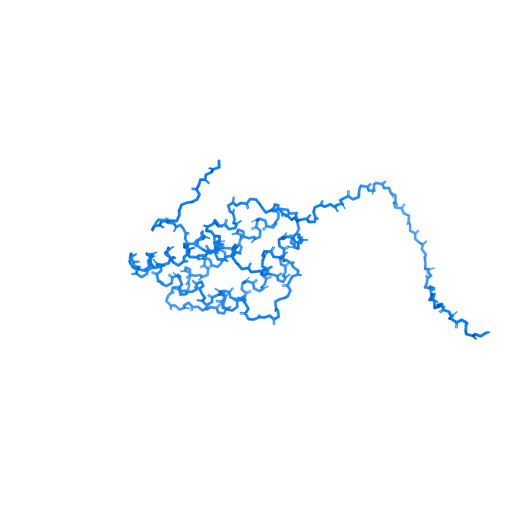 -7.501 3.662 9.305 1.00 96.56 99 LEU A C 1
ATOM 773 O O . LEU A 1 99 ? -7.452 3.984 10.487 1.00 96.56 99 LEU A O 1
ATOM 777 N N . TYR A 1 100 ? -7.572 4.572 8.331 1.00 95.94 100 TYR A N 1
ATOM 778 C CA . TYR A 1 100 ? -7.652 6.004 8.616 1.00 95.94 100 TYR A CA 1
ATOM 779 C C . TYR A 1 100 ? -8.960 6.375 9.314 1.00 95.94 100 TYR A C 1
ATOM 781 O O . TYR A 1 100 ? -8.952 7.180 10.248 1.00 95.94 100 TYR A O 1
ATOM 789 N N . SER A 1 101 ? -10.075 5.779 8.887 1.00 94.38 101 SER A N 1
ATOM 790 C CA . SER A 1 101 ? -11.371 5.965 9.541 1.00 94.38 101 SER A CA 1
ATOM 791 C C . SER A 1 101 ? -11.315 5.490 10.996 1.00 94.38 101 SER A C 1
ATOM 793 O O . SER A 1 101 ? -11.575 6.275 11.912 1.00 94.38 101 SER A O 1
ATOM 795 N N . ASP A 1 102 ? -10.850 4.258 11.226 1.00 94.69 102 ASP A N 1
ATOM 796 C CA . ASP A 1 102 ? -10.720 3.679 12.567 1.00 94.69 102 ASP A CA 1
ATOM 797 C C . ASP A 1 102 ? -9.754 4.483 13.452 1.00 94.69 102 ASP A C 1
ATOM 799 O O . ASP A 1 102 ? -10.040 4.750 14.624 1.00 94.69 102 ASP A O 1
ATOM 803 N N . TRP A 1 103 ? -8.629 4.936 12.893 1.00 95.12 103 TRP A N 1
ATOM 804 C CA . TRP A 1 103 ? -7.615 5.713 13.609 1.00 95.12 103 TRP A CA 1
ATOM 805 C C . TRP A 1 103 ? -8.141 7.048 14.154 1.00 95.12 103 TRP A C 1
ATOM 807 O O . TRP A 1 103 ? -7.741 7.493 15.240 1.00 95.12 103 TRP A O 1
ATOM 817 N N . ASN A 1 104 ? -9.032 7.699 13.404 1.00 92.50 104 ASN A N 1
ATOM 818 C CA . ASN A 1 104 ? -9.576 9.008 13.755 1.00 92.50 104 ASN A CA 1
ATOM 819 C C . ASN A 1 104 ? -10.868 8.933 14.575 1.00 92.50 104 ASN A C 1
ATOM 821 O O . ASN A 1 104 ? -11.220 9.913 15.229 1.00 92.50 104 ASN A O 1
ATOM 825 N N . GLN A 1 105 ? -11.555 7.789 14.588 1.00 91.06 105 GLN A N 1
ATOM 826 C CA . GLN A 1 105 ? -12.844 7.654 15.264 1.00 91.06 105 GLN A CA 1
ATOM 827 C C . GLN A 1 105 ? -12.725 7.594 16.796 1.00 91.06 105 GLN A C 1
ATOM 829 O O . GLN A 1 105 ? -13.518 8.220 17.500 1.00 91.06 105 GLN A O 1
ATOM 834 N N . SER A 1 106 ? -11.778 6.820 17.343 1.00 93.12 106 SER A N 1
ATOM 835 C CA . SER A 1 106 ? -11.644 6.636 18.799 1.00 93.12 106 SER A CA 1
ATOM 836 C C . SER A 1 106 ? -10.295 6.037 19.217 1.00 93.12 106 SER A C 1
ATOM 838 O O . SER A 1 106 ? -9.536 5.538 18.387 1.00 93.12 106 SER A O 1
ATOM 840 N N . LEU A 1 107 ? -10.005 6.034 20.526 1.00 92.62 107 LEU A N 1
ATOM 841 C CA . LEU A 1 107 ? -8.833 5.338 21.080 1.00 92.62 107 LEU A CA 1
ATOM 842 C C . LEU A 1 107 ? -8.904 3.818 20.843 1.00 92.62 107 LEU A C 1
ATOM 844 O O . LEU A 1 107 ? -7.890 3.194 20.527 1.00 92.62 107 LEU A O 1
ATOM 848 N N . A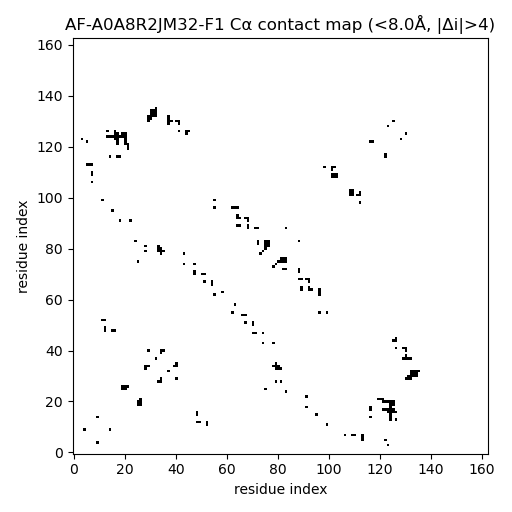SP A 1 108 ? -10.099 3.234 20.934 1.00 94.12 108 ASP A N 1
ATOM 849 C CA . ASP A 1 108 ? -10.323 1.815 20.642 1.00 94.12 108 ASP A CA 1
ATOM 850 C C . ASP A 1 108 ? -10.046 1.515 19.165 1.00 94.12 108 ASP A C 1
ATOM 852 O O . ASP A 1 108 ? -9.402 0.517 18.847 1.00 94.12 108 ASP A O 1
ATOM 856 N N . GLY A 1 109 ? -10.448 2.417 18.264 1.00 94.50 109 GLY A N 1
ATOM 857 C CA . GLY A 1 109 ? -10.112 2.348 16.841 1.00 94.50 109 GLY A CA 1
ATOM 858 C C . GLY A 1 109 ? -8.600 2.371 16.601 1.00 94.50 109 GLY A C 1
ATOM 859 O O . GLY A 1 109 ? -8.070 1.488 15.930 1.00 94.50 109 GLY A O 1
ATOM 860 N N . ARG A 1 110 ? -7.861 3.274 17.263 1.00 95.75 110 ARG A N 1
ATOM 861 C CA . ARG A 1 110 ? -6.383 3.260 17.219 1.00 95.75 110 ARG A CA 1
ATOM 862 C C . ARG A 1 110 ? -5.787 1.956 17.740 1.00 95.75 110 ARG A C 1
ATOM 864 O O . ARG A 1 110 ? -4.788 1.495 17.201 1.00 95.75 110 ARG A O 1
ATOM 871 N N . THR A 1 111 ? -6.370 1.374 18.787 1.00 95.38 111 THR A N 1
ATOM 872 C CA . THR A 1 111 ? -5.917 0.087 19.342 1.00 95.38 111 THR A CA 1
ATOM 8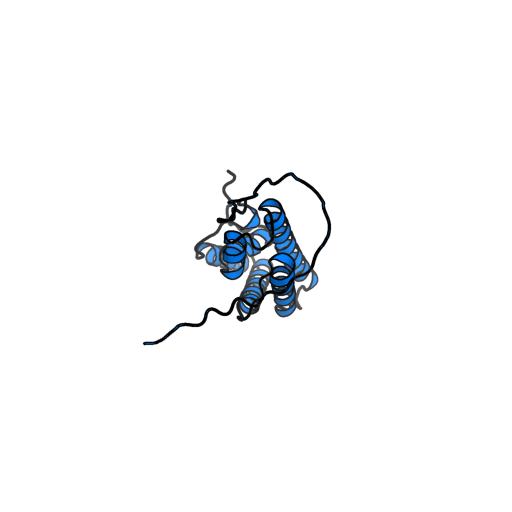73 C C . THR A 1 111 ? -6.056 -1.026 18.309 1.00 95.38 111 THR A C 1
ATOM 875 O O . THR A 1 111 ? -5.085 -1.735 18.063 1.00 95.38 111 THR A O 1
ATOM 878 N N . LYS A 1 112 ? -7.213 -1.113 17.638 1.00 95.94 112 LYS A N 1
ATOM 879 C CA . LYS A 1 112 ? -7.449 -2.082 16.557 1.00 95.94 112 LYS A CA 1
ATOM 880 C C . LYS A 1 112 ? -6.427 -1.944 15.433 1.00 95.94 112 LYS A C 1
ATOM 882 O O . LYS A 1 112 ? -5.813 -2.936 15.062 1.00 95.94 112 LYS A O 1
ATOM 887 N N . VAL A 1 113 ? -6.194 -0.718 14.959 1.00 97.06 113 VAL A N 1
ATOM 888 C CA . VAL A 1 113 ? -5.199 -0.443 13.911 1.00 97.06 113 VAL A CA 1
ATOM 889 C C . VAL A 1 113 ? -3.804 -0.892 14.352 1.00 97.06 113 VAL A C 1
ATOM 891 O O . VAL A 1 113 ? -3.098 -1.552 13.599 1.00 97.06 113 VAL A O 1
ATOM 894 N N . ILE A 1 114 ? -3.387 -0.576 15.582 1.00 95.75 114 ILE A N 1
ATOM 895 C CA . ILE A 1 114 ? -2.070 -0.989 16.096 1.00 95.75 114 ILE A CA 1
ATOM 896 C C . ILE A 1 114 ? -1.952 -2.512 16.170 1.00 95.75 114 ILE A C 1
ATOM 898 O O . ILE A 1 114 ? -0.911 -3.054 15.799 1.00 95.75 114 ILE A O 1
ATOM 902 N N . ASP A 1 115 ? -2.980 -3.197 16.662 1.00 95.88 115 ASP A N 1
ATOM 903 C CA . ASP A 1 115 ? -2.973 -4.654 16.784 1.00 95.88 115 ASP A CA 1
ATOM 904 C C . ASP A 1 115 ? -2.967 -5.337 15.412 1.00 95.88 115 ASP A C 1
ATOM 906 O O . ASP A 1 115 ? -2.242 -6.314 15.217 1.00 95.88 115 ASP A O 1
ATOM 910 N N . GLU A 1 116 ? -3.674 -4.770 14.434 1.00 96.88 116 GLU A N 1
ATOM 911 C CA . GLU A 1 116 ? -3.604 -5.204 13.041 1.00 96.88 116 GLU A CA 1
ATOM 912 C C . GLU A 1 116 ? -2.193 -5.030 12.468 1.00 96.88 116 GLU A C 1
ATOM 914 O O . GLU A 1 116 ? -1.616 -5.995 11.965 1.00 96.88 116 GLU A O 1
ATOM 919 N N . LEU A 1 117 ? -1.569 -3.857 12.625 1.00 95.88 117 LEU A N 1
ATOM 920 C CA . LEU A 1 117 ? -0.195 -3.635 12.163 1.00 95.88 117 LEU A CA 1
ATOM 921 C C . LEU A 1 117 ? 0.803 -4.580 12.839 1.00 95.88 117 LEU A C 1
ATOM 923 O O . LEU A 1 117 ? 1.731 -5.048 12.188 1.00 95.88 117 LEU A O 1
ATOM 927 N N . ARG A 1 118 ? 0.612 -4.903 14.124 1.00 94.75 118 ARG A N 1
ATOM 928 C CA . ARG A 1 118 ? 1.447 -5.873 14.856 1.00 94.75 118 ARG A CA 1
ATOM 929 C C . ARG A 1 118 ? 1.327 -7.300 14.325 1.00 94.75 118 ARG A C 1
ATOM 931 O O . ARG A 1 118 ? 2.231 -8.094 14.573 1.00 94.75 118 ARG A O 1
ATOM 938 N N . SER A 1 119 ? 0.241 -7.629 13.628 1.00 95.44 119 SER A N 1
ATOM 939 C CA . SER A 1 119 ? 0.065 -8.933 12.981 1.00 95.44 119 SER A CA 1
ATOM 940 C C . SER A 1 119 ? 0.811 -9.049 11.646 1.00 95.44 119 SER A C 1
ATOM 942 O O . SER A 1 119 ? 1.014 -10.160 11.152 1.00 95.44 119 SER A O 1
ATOM 944 N N . LEU A 1 120 ? 1.250 -7.922 11.071 1.00 95.25 120 LEU A N 1
ATOM 945 C CA . LEU A 1 120 ? 1.969 -7.903 9.803 1.00 95.25 120 LEU A CA 1
ATOM 946 C C . LEU A 1 120 ? 3.420 -8.389 9.963 1.00 95.25 120 LEU A C 1
ATOM 948 O O . LEU A 1 120 ? 4.049 -8.149 10.997 1.00 95.25 120 LEU A O 1
ATOM 952 N N . PRO A 1 121 ? 4.003 -9.008 8.917 1.00 94.38 121 PRO A N 1
ATOM 953 C CA . 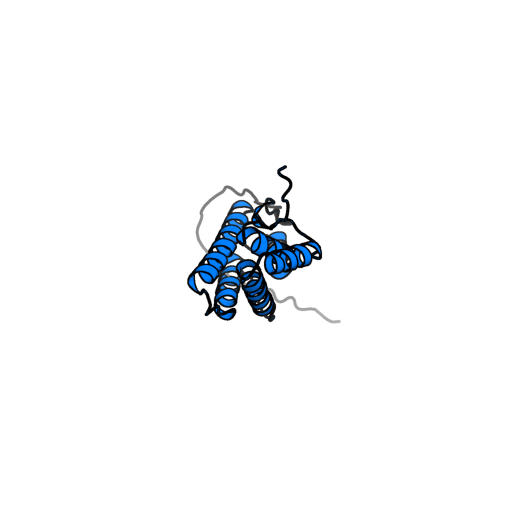PRO A 1 121 ? 5.387 -9.483 8.948 1.00 94.38 121 PRO A CA 1
ATOM 954 C C . PRO A 1 121 ? 6.415 -8.395 9.274 1.00 94.38 121 PRO A C 1
ATOM 956 O O . PRO A 1 121 ? 7.404 -8.661 9.956 1.00 94.38 121 PRO A O 1
ATOM 959 N N . THR A 1 122 ? 6.198 -7.174 8.778 1.00 92.56 122 THR A N 1
ATOM 960 C CA . THR A 1 122 ? 7.095 -6.039 9.010 1.00 92.56 122 THR A CA 1
ATOM 961 C C . THR A 1 122 ? 6.331 -4.889 9.639 1.00 92.56 122 THR A C 1
ATOM 963 O O . THR A 1 122 ? 5.380 -4.397 9.053 1.00 92.56 122 THR A O 1
ATOM 966 N N . ILE A 1 123 ? 6.779 -4.422 10.803 1.00 93.50 123 ILE A N 1
ATOM 967 C CA . ILE A 1 123 ? 6.153 -3.305 11.536 1.00 93.50 123 ILE A CA 1
ATOM 968 C C . ILE A 1 123 ? 6.932 -1.993 11.427 1.00 93.50 123 ILE A C 1
ATOM 970 O O . ILE A 1 123 ? 6.559 -0.987 12.025 1.00 93.50 123 ILE A O 1
ATOM 974 N N . ILE A 1 124 ? 8.058 -2.015 10.715 1.00 92.56 124 ILE A N 1
ATOM 975 C CA . ILE A 1 124 ? 8.907 -0.845 10.514 1.00 92.56 124 ILE A CA 1
ATOM 976 C C . ILE A 1 124 ? 8.420 -0.131 9.247 1.00 92.56 124 ILE A C 1
ATOM 978 O O . ILE A 1 124 ? 8.342 -0.776 8.203 1.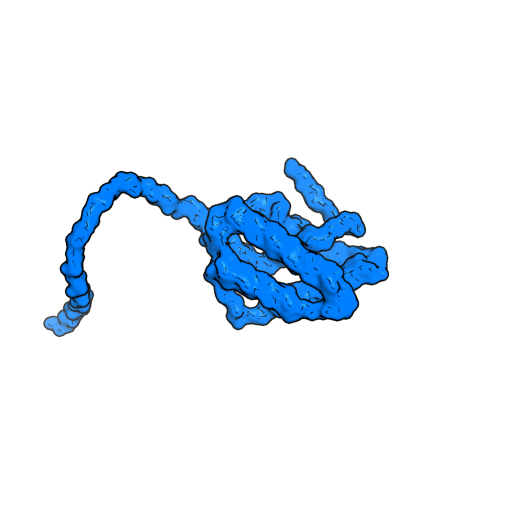00 92.56 124 ILE A O 1
ATOM 982 N N . PRO A 1 125 ? 8.110 1.172 9.300 1.00 93.62 125 PRO A N 1
ATOM 983 C CA . PRO A 1 125 ? 7.729 1.942 8.127 1.00 93.62 125 PRO A CA 1
ATOM 984 C C . PRO A 1 125 ? 8.838 1.954 7.072 1.00 93.62 125 PRO A C 1
ATOM 986 O O . PRO A 1 125 ? 10.016 2.127 7.401 1.00 93.62 125 PRO A O 1
ATOM 989 N N . ILE A 1 126 ? 8.458 1.804 5.805 1.00 93.38 126 ILE A N 1
ATOM 990 C CA . ILE A 1 126 ? 9.394 1.689 4.679 1.00 93.38 126 ILE A CA 1
ATOM 991 C C . ILE A 1 126 ? 10.323 2.909 4.525 1.00 93.38 126 ILE A C 1
ATOM 993 O O . ILE A 1 126 ? 11.471 2.763 4.121 1.00 93.38 126 ILE A O 1
ATOM 997 N N . GLN A 1 127 ? 9.869 4.100 4.922 1.00 89.44 127 GLN A N 1
ATOM 998 C CA . GLN A 1 127 ? 10.623 5.356 4.848 1.00 89.44 127 GLN A CA 1
ATOM 999 C C . GLN A 1 127 ? 11.655 5.545 5.976 1.00 89.44 127 GLN A C 1
ATOM 1001 O O . GLN A 1 127 ? 12.424 6.502 5.957 1.00 89.44 127 GLN A O 1
ATOM 1006 N N . ILE A 1 128 ? 11.669 4.675 6.997 1.00 85.81 128 ILE A N 1
ATOM 1007 C CA . ILE A 1 128 ? 12.624 4.773 8.118 1.00 85.81 128 ILE A CA 1
ATOM 1008 C C . ILE A 1 128 ? 13.935 4.049 7.803 1.00 85.81 128 ILE A C 1
ATOM 1010 O O . ILE A 1 128 ? 15.005 4.455 8.264 1.00 85.81 128 ILE A O 1
ATOM 1014 N N . VAL A 1 129 ? 13.868 2.955 7.045 1.00 78.25 129 VAL A N 1
ATOM 1015 C CA . VAL A 1 129 ? 15.041 2.143 6.717 1.00 78.25 129 VAL A CA 1
ATOM 1016 C C . VAL A 1 129 ? 15.560 2.561 5.348 1.00 78.25 129 VAL A C 1
ATOM 1018 O O . VAL A 1 129 ? 14.767 2.589 4.412 1.00 78.25 129 VAL A O 1
ATOM 1021 N N . PRO A 1 130 ? 16.871 2.837 5.188 1.00 75.06 130 PRO A N 1
ATOM 1022 C CA . PRO A 1 130 ? 17.444 3.130 3.882 1.00 75.06 130 PRO A CA 1
ATOM 1023 C C . PRO A 1 130 ? 17.138 2.012 2.888 1.00 75.06 130 PRO A C 1
ATOM 1025 O O . PRO A 1 130 ? 17.378 0.835 3.166 1.00 75.06 130 PRO A O 1
ATOM 1028 N N . VAL A 1 131 ? 16.644 2.401 1.719 1.00 79.56 131 VAL A N 1
ATOM 1029 C CA . VAL A 1 131 ? 16.270 1.490 0.640 1.00 79.56 131 VAL A CA 1
ATOM 1030 C C . VAL A 1 131 ? 17.562 0.976 0.030 1.00 79.56 131 VAL A C 1
ATOM 1032 O O . VAL A 1 131 ? 18.447 1.764 -0.290 1.00 79.56 131 VAL A O 1
ATOM 1035 N N . ARG A 1 132 ? 17.701 -0.338 -0.118 1.00 79.00 132 ARG A N 1
ATOM 1036 C CA . ARG A 1 132 ? 18.902 -0.942 -0.700 1.00 79.00 132 ARG A CA 1
ATOM 1037 C C . ARG A 1 132 ? 18.494 -1.817 -1.880 1.00 79.00 132 ARG A C 1
ATOM 1039 O O . ARG A 1 132 ? 18.024 -2.927 -1.638 1.00 79.00 132 ARG A O 1
ATOM 1046 N N . PRO A 1 133 ? 18.649 -1.345 -3.127 1.00 76.25 133 PRO A N 1
ATOM 1047 C CA . PRO A 1 133 ? 18.412 -2.193 -4.284 1.00 76.25 133 PRO A CA 1
ATOM 1048 C C . PRO A 1 133 ? 19.463 -3.310 -4.337 1.00 76.25 133 PRO A C 1
ATOM 1050 O O . PRO A 1 133 ? 20.645 -3.099 -4.063 1.00 76.25 133 PRO A O 1
ATOM 1053 N N . ILE A 1 134 ? 19.046 -4.512 -4.727 1.00 74.50 134 ILE A N 1
ATOM 1054 C CA . ILE A 1 134 ? 19.937 -5.666 -4.917 1.00 74.50 134 ILE A CA 1
ATOM 1055 C C . ILE A 1 134 ? 20.856 -5.420 -6.127 1.00 74.50 134 ILE A C 1
ATOM 1057 O O . ILE A 1 134 ? 22.015 -5.843 -6.148 1.00 74.50 134 ILE A O 1
ATOM 1061 N N . ARG A 1 135 ? 20.359 -4.695 -7.136 1.00 65.06 135 ARG A N 1
ATOM 1062 C CA . ARG A 1 135 ? 21.031 -4.463 -8.422 1.00 65.06 135 ARG A CA 1
ATOM 1063 C C . ARG A 1 135 ? 21.861 -3.172 -8.461 1.00 65.06 135 ARG A C 1
ATOM 1065 O O . ARG A 1 135 ? 21.846 -2.444 -9.442 1.00 65.06 135 ARG A O 1
ATOM 1072 N N . GLU A 1 136 ? 22.652 -2.895 -7.428 1.00 55.62 136 GLU A N 1
ATOM 1073 C CA . GLU A 1 136 ? 23.583 -1.748 -7.436 1.00 55.62 136 GLU A CA 1
ATOM 1074 C C . GLU A 1 136 ? 24.909 -2.022 -8.190 1.00 55.62 136 GLU A C 1
ATOM 1076 O O . GLU A 1 136 ? 25.799 -1.172 -8.258 1.00 55.62 136 GLU A O 1
ATOM 1081 N N . LYS A 1 137 ? 25.076 -3.202 -8.806 1.00 46.56 137 LYS A N 1
ATOM 1082 C CA . LYS A 1 137 ? 26.313 -3.577 -9.512 1.00 46.56 137 LYS A CA 1
ATOM 1083 C C . LYS A 1 137 ? 26.258 -3.292 -11.016 1.00 46.56 137 LYS A C 1
ATOM 1085 O O . LYS A 1 137 ? 25.833 -4.140 -11.789 1.00 46.56 137 LYS A O 1
ATOM 1090 N N . GLN A 1 138 ? 26.774 -2.114 -11.378 1.00 43.38 138 GLN A N 1
ATOM 1091 C CA . GLN A 1 138 ? 27.783 -1.823 -12.421 1.00 43.38 138 GLN A CA 1
ATOM 1092 C C . GLN A 1 138 ? 27.512 -0.468 -13.087 1.00 43.38 138 GLN A C 1
ATOM 1094 O O . GLN A 1 138 ? 26.986 -0.379 -14.191 1.00 43.38 138 GLN A O 1
ATOM 1099 N N . LYS A 1 139 ? 27.977 0.607 -12.444 1.00 40.81 139 LYS A N 1
ATOM 1100 C CA . LYS A 1 139 ? 28.356 1.822 -13.166 1.00 40.81 139 LYS A CA 1
ATOM 1101 C C . LYS A 1 139 ? 29.698 1.531 -13.846 1.00 40.81 139 LYS A C 1
ATOM 1103 O O . LYS A 1 139 ? 30.743 1.622 -13.204 1.00 40.81 139 LYS A O 1
ATOM 1108 N N . VAL A 1 140 ? 29.664 1.097 -15.105 1.00 41.50 140 VAL A N 1
ATOM 1109 C CA . VAL A 1 140 ? 30.862 1.066 -15.954 1.00 41.50 140 VAL A CA 1
ATOM 1110 C C . VAL A 1 140 ? 31.280 2.525 -16.143 1.00 41.50 140 VAL A C 1
ATOM 1112 O O . VAL A 1 140 ? 30.503 3.347 -16.622 1.00 41.50 140 VAL A O 1
ATOM 1115 N N . LYS A 1 141 ? 32.463 2.877 -15.636 1.00 41.50 141 LYS A N 1
ATOM 1116 C CA . LYS A 1 141 ? 33.139 4.124 -15.988 1.00 41.50 141 LYS A CA 1
ATOM 1117 C C . LYS A 1 141 ? 33.753 3.905 -17.366 1.00 41.50 141 LYS A C 1
ATOM 1119 O O . LYS A 1 141 ? 34.797 3.271 -17.420 1.00 41.50 141 LYS A O 1
ATOM 1124 N N . ASP A 1 142 ? 33.144 4.443 -18.412 1.00 37.38 142 ASP A N 1
ATOM 1125 C CA . ASP A 1 142 ? 33.837 4.677 -19.679 1.00 37.38 142 ASP A CA 1
ATOM 1126 C C . ASP A 1 142 ? 33.820 6.182 -19.965 1.00 37.38 142 ASP A C 1
ATOM 1128 O O . ASP A 1 142 ? 32.868 6.746 -20.500 1.00 37.38 142 ASP A O 1
ATOM 1132 N N . ASP A 1 143 ? 34.897 6.839 -19.535 1.00 43.78 143 ASP A N 1
ATOM 1133 C CA . ASP A 1 143 ? 35.399 8.045 -20.183 1.00 43.78 143 ASP A CA 1
ATOM 1134 C C . ASP A 1 143 ? 35.996 7.616 -21.529 1.00 43.78 143 ASP A C 1
ATOM 1136 O O . ASP A 1 143 ? 37.056 6.989 -21.543 1.00 43.78 143 ASP A O 1
ATOM 1140 N N . SER A 1 144 ? 35.361 7.961 -22.652 1.00 42.31 144 SER A N 1
ATOM 1141 C CA . SER A 1 144 ? 36.041 8.596 -23.797 1.00 42.31 144 SER A CA 1
ATOM 1142 C C . SER A 1 144 ? 35.180 8.695 -25.058 1.00 42.31 144 SER A C 1
ATOM 1144 O O . SER A 1 144 ? 34.729 7.703 -25.615 1.00 42.31 144 SER A O 1
ATOM 1146 N N . SER A 1 145 ? 35.168 9.929 -25.563 1.00 38.81 145 SER A N 1
ATOM 1147 C CA . SER A 1 145 ? 35.241 10.329 -26.972 1.00 38.81 145 SER A CA 1
ATOM 1148 C C . SER A 1 145 ? 33.994 10.256 -27.859 1.00 38.81 145 SER A C 1
ATOM 1150 O O . SER A 1 145 ? 33.604 9.223 -28.385 1.00 38.81 145 SER A O 1
ATOM 1152 N N . SER A 1 146 ? 33.497 11.461 -28.146 1.00 41.53 146 SER A N 1
ATOM 1153 C CA . SER A 1 146 ? 32.714 11.835 -29.325 1.00 41.53 146 SER A CA 1
ATOM 1154 C C . SER A 1 146 ? 33.414 11.439 -30.632 1.00 41.53 146 SER A C 1
ATOM 1156 O O . SER A 1 146 ? 34.597 11.739 -30.795 1.00 41.53 146 SER A O 1
ATOM 1158 N N . SER A 1 147 ? 32.679 10.847 -31.576 1.00 34.06 147 SER A N 1
ATOM 1159 C CA . SER A 1 147 ? 32.875 10.915 -33.037 1.00 34.06 147 SER A CA 1
ATOM 1160 C C . SER A 1 147 ? 31.604 10.406 -33.724 1.00 34.06 147 SER A C 1
ATOM 1162 O O . SER A 1 147 ? 31.016 9.424 -33.278 1.00 34.06 147 SER A O 1
ATOM 1164 N N . GLU A 1 148 ? 31.171 11.119 -34.756 1.00 39.62 148 GLU A N 1
ATOM 1165 C CA . GLU A 1 148 ? 29.965 10.876 -35.547 1.00 39.62 148 GLU A CA 1
ATOM 1166 C C . GLU A 1 148 ? 30.137 9.703 -36.542 1.00 39.62 148 GLU A C 1
ATOM 1168 O O . GLU A 1 148 ? 31.218 9.136 -36.655 1.00 39.62 148 GLU A O 1
ATOM 1173 N N . GLU A 1 149 ? 29.036 9.404 -37.247 1.00 38.22 149 GLU A N 1
ATOM 1174 C CA . GLU A 1 149 ? 28.878 8.758 -38.568 1.00 38.22 149 GLU A CA 1
ATOM 1175 C C . GLU A 1 149 ? 29.104 7.235 -38.769 1.00 38.22 149 GLU A C 1
ATOM 1177 O O . GLU A 1 149 ? 30.220 6.737 -38.874 1.00 38.22 149 GLU A O 1
ATOM 1182 N N . SER A 1 150 ? 28.008 6.482 -38.980 1.00 36.81 150 SER A N 1
ATOM 1183 C CA . SER A 1 150 ? 27.581 5.933 -40.295 1.00 36.81 150 SER A CA 1
ATOM 1184 C C . SER A 1 150 ? 26.707 4.661 -40.192 1.00 36.81 150 SER A C 1
ATOM 1186 O O . SER A 1 150 ? 26.908 3.788 -39.355 1.00 36.81 150 SER A O 1
ATOM 1188 N N . GLU A 1 151 ? 25.699 4.610 -41.067 1.00 47.56 151 GLU A N 1
ATOM 1189 C CA . GLU A 1 151 ? 24.691 3.563 -41.290 1.00 47.56 151 GLU A CA 1
ATOM 1190 C C . GLU A 1 151 ? 25.272 2.182 -41.658 1.00 47.56 151 GLU A C 1
ATOM 1192 O O . GLU A 1 151 ? 26.170 2.110 -42.496 1.00 47.56 151 GLU A O 1
ATOM 1197 N N . ALA A 1 152 ? 24.662 1.095 -41.159 1.00 44.09 152 ALA A N 1
ATOM 1198 C CA . ALA A 1 152 ? 24.434 -0.152 -41.911 1.00 44.09 152 ALA A CA 1
ATOM 1199 C C . ALA A 1 152 ? 23.542 -1.130 -41.116 1.00 44.09 152 ALA A C 1
ATOM 1201 O O . ALA A 1 152 ? 23.957 -1.691 -40.103 1.00 44.09 152 ALA A O 1
ATOM 1202 N N . CYS A 1 153 ? 22.322 -1.372 -41.601 1.00 48.62 153 CYS A N 1
ATOM 1203 C CA . CYS A 1 153 ? 21.530 -2.547 -41.243 1.00 48.62 153 CYS A CA 1
ATOM 1204 C C . CYS A 1 153 ? 22.169 -3.790 -41.886 1.00 48.62 153 CYS A C 1
ATOM 1206 O O . CYS A 1 153 ? 22.269 -3.832 -43.112 1.00 48.62 153 CYS A O 1
ATOM 1208 N N . ASP A 1 154 ? 22.556 -4.799 -41.100 1.00 51.47 154 ASP A N 1
ATOM 1209 C CA . ASP A 1 154 ? 22.859 -6.135 -41.630 1.00 51.47 154 ASP A CA 1
ATOM 1210 C C . ASP A 1 154 ? 22.095 -7.212 -40.845 1.00 51.47 154 ASP A C 1
ATOM 1212 O O . ASP A 1 154 ? 22.367 -7.511 -39.679 1.00 51.47 154 ASP A O 1
ATOM 1216 N N . ASP A 1 155 ? 21.077 -7.741 -41.520 1.00 54.16 155 ASP A N 1
ATOM 1217 C CA . ASP A 1 155 ? 20.202 -8.844 -41.137 1.00 54.16 155 ASP A CA 1
ATOM 1218 C C . ASP A 1 155 ? 20.984 -10.172 -41.196 1.00 54.16 155 ASP A C 1
ATOM 1220 O O . ASP A 1 155 ? 21.030 -10.871 -42.210 1.00 54.16 155 ASP A O 1
ATOM 1224 N N . GLY A 1 156 ? 21.607 -10.551 -40.080 1.00 47.38 156 GLY A N 1
ATOM 1225 C CA . GLY A 1 156 ? 22.355 -11.803 -39.938 1.00 47.38 156 GLY A CA 1
ATOM 1226 C C . GLY A 1 156 ? 21.480 -13.039 -39.687 1.00 47.38 156 GLY A C 1
ATOM 1227 O O . GLY A 1 156 ? 21.603 -13.676 -38.640 1.00 47.38 156 GLY A O 1
ATOM 1228 N N . TRP A 1 157 ? 20.616 -13.426 -40.632 1.00 58.50 157 TRP A N 1
ATOM 1229 C CA . TRP A 1 157 ? 19.938 -14.732 -40.595 1.00 58.50 157 TRP A CA 1
ATOM 1230 C C . TRP A 1 157 ? 20.940 -15.870 -40.834 1.00 58.50 157 TRP A C 1
ATOM 1232 O O . TRP A 1 157 ? 21.52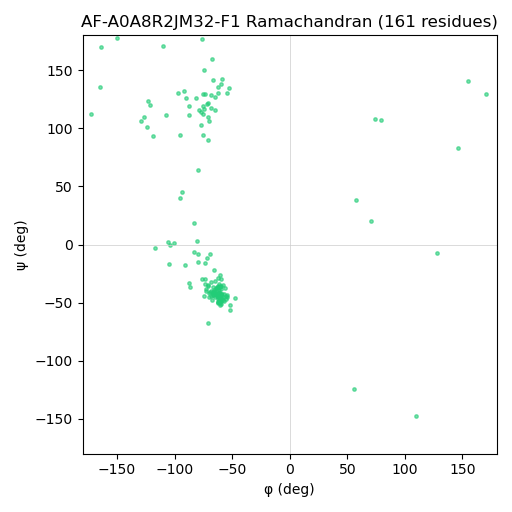6 -15.997 -41.909 1.00 58.50 157 TRP A O 1
ATOM 1242 N N . THR A 1 158 ? 21.114 -16.753 -39.850 1.00 67.06 158 THR A N 1
ATOM 1243 C CA . THR A 1 158 ? 21.954 -17.951 -39.993 1.00 67.06 158 THR A CA 1
ATOM 1244 C C . THR A 1 158 ? 21.142 -19.114 -40.565 1.00 67.06 158 THR A C 1
ATOM 1246 O O . THR A 1 158 ? 20.256 -19.670 -39.919 1.00 67.06 158 THR A O 1
ATOM 1249 N N . VAL A 1 159 ? 21.461 -19.505 -41.800 1.00 57.44 159 VAL A N 1
ATOM 1250 C CA . VAL A 1 159 ? 20.884 -20.674 -42.478 1.00 57.44 159 VAL A CA 1
ATOM 1251 C C . VAL A 1 159 ? 21.466 -21.964 -41.891 1.00 57.44 159 VAL A C 1
ATOM 1253 O O . VAL A 1 159 ? 22.655 -22.248 -42.034 1.00 57.44 159 VAL A O 1
ATOM 1256 N N . VAL A 1 160 ? 20.611 -22.788 -41.283 1.00 60.16 160 VAL A N 1
ATOM 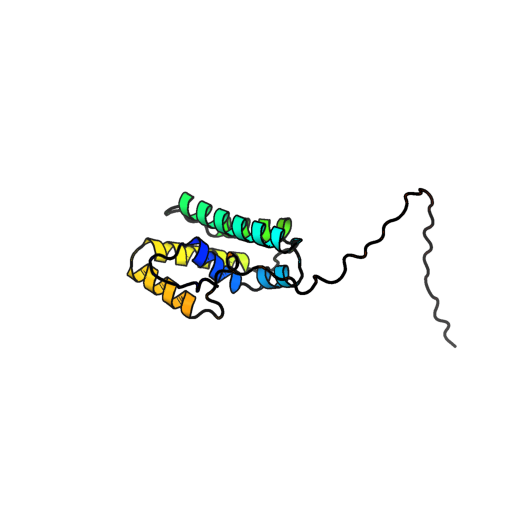1257 C CA . VAL A 1 160 ? 20.926 -24.171 -40.895 1.00 60.16 160 VAL A CA 1
ATOM 1258 C C . VAL A 1 160 ? 20.936 -25.076 -42.133 1.00 60.16 160 VAL A C 1
ATOM 1260 O O . VAL A 1 160 ? 19.906 -25.315 -42.761 1.00 60.16 160 VAL A O 1
ATOM 1263 N N . LYS A 1 161 ? 22.109 -25.599 -42.510 1.00 56.12 161 LYS A N 1
ATOM 1264 C CA . LYS A 1 161 ? 22.211 -26.639 -43.544 1.00 56.12 161 LYS A CA 1
ATOM 1265 C C . LYS A 1 161 ? 21.855 -27.997 -42.947 1.00 56.12 161 LYS A C 1
ATOM 1267 O O . LYS A 1 161 ? 22.575 -28.512 -42.097 1.00 56.12 161 LYS A O 1
ATOM 1272 N N . HIS A 1 162 ? 20.766 -28.582 -43.435 1.00 46.19 162 HIS A N 1
ATOM 1273 C CA . HIS A 1 162 ? 20.457 -29.992 -43.241 1.00 46.19 162 HIS A CA 1
ATOM 1274 C C . HIS A 1 162 ? 21.008 -30.831 -44.402 1.00 46.19 162 HIS A C 1
ATOM 1276 O O . HIS A 1 162 ? 20.700 -30.556 -45.562 1.00 46.19 162 HIS A O 1
ATOM 1282 N N . LYS A 1 163 ? 21.682 -31.915 -43.997 1.00 43.84 163 LYS A N 1
ATOM 1283 C CA . LYS A 1 163 ? 22.061 -33.138 -44.724 1.00 43.84 163 LYS A CA 1
ATOM 1284 C C . LYS A 1 163 ? 23.425 -33.173 -45.410 1.00 43.84 163 LYS A C 1
ATOM 1286 O O . LYS A 1 163 ? 23.678 -32.367 -46.326 1.00 43.84 163 LYS A O 1
#

Secondary structure (DSSP, 8-state):
-------TT--HHHHHHHHHHH-HHHHHHHHHTTTSSHHHHHHHHHHHHHHHHHHHHHHTTS--HHHHHHHHHHIIIIIHS----SSHHHHHHHHHHHHHHHHHH-HHHHHHHHHHHHHSS--S-TTTSPP--TT----------------------------

pLDDT: mean 84.54, std 19.19, range [34.06, 98.5]

Mean predicted aligned error: 10.39 Å

Radius of gyration: 22.17 Å; Cα contacts (8 Å, |Δi|>4): 152; chains: 1; bounding box: 52×50×66 Å

Nearest PDB structures (foldseek):
  6g04-assembly1_A  TM=7.236E-01  e=9.918E-03  Saccharomyces cerevisiae S288C
  6g03-assembly1_A  TM=7.208E-01  e=2.088E-02  Saccharomyces cerevisiae
  5ydp-assembly2_C-2  TM=1.945E-01  e=5.415E+00  Dietzia sp. DQ12-45-1b

InterPro domains:
  IPR019398 Pre-rRNA-processing protein TSR2 [PF10273] (12-93)
  IPR019398 Pre-rRNA-processing protein TSR2 [PTHR21250] (11-151)

Organism: Acyrthosiphon pisum (NCBI:txid7029)

Sequence (163 aa):
MSLFILNHETNFEHIIGVLFNNWTALKLAIEHGMGGSSEVMQFKISDLIKNIHECLRKSGDNMCWTSISDIIEDVMDVGFDVVLEDASADDLSKHICNLYSDWNQSLDGRTKVIDELRSLPTIIPIQIVPVRPIREKQKVKDDSSSSEESEACDDGWTVVKHK